Protein AF-A0A975EPD0-F1 (afdb_monomer_lite)

Structure (mmCIF, N/CA/C/O backbone):
data_AF-A0A975EPD0-F1
#
_entry.id   AF-A0A975EPD0-F1
#
loop_
_atom_site.group_PDB
_atom_site.id
_atom_site.type_symbol
_atom_site.label_atom_id
_atom_site.label_alt_id
_atom_site.label_comp_id
_atom_site.label_asym_id
_atom_site.label_entity_id
_atom_site.label_seq_id
_atom_site.pdbx_PDB_ins_code
_atom_site.Cartn_x
_atom_site.Cartn_y
_atom_site.Cartn_z
_atom_site.occupancy
_atom_site.B_iso_or_equiv
_atom_site.auth_seq_id
_atom_site.auth_comp_id
_atom_site.auth_asym_id
_atom_site.auth_atom_id
_atom_site.pdbx_PDB_model_num
ATOM 1 N N . MET A 1 1 ? -9.430 -1.100 1.178 1.00 82.62 1 MET A N 1
ATOM 2 C CA . MET A 1 1 ? -9.295 -0.917 -0.292 1.00 82.62 1 MET A CA 1
ATOM 3 C C . MET A 1 1 ? -9.165 -2.273 -0.989 1.00 82.62 1 MET A C 1
ATOM 5 O O . MET A 1 1 ? -8.948 -3.258 -0.301 1.00 82.62 1 MET A O 1
ATOM 9 N N . LYS A 1 2 ? -9.304 -2.358 -2.324 1.00 89.12 2 LYS A N 1
ATOM 10 C CA . LYS A 1 2 ? -9.143 -3.621 -3.078 1.00 89.12 2 LYS A CA 1
ATOM 11 C C . LYS A 1 2 ? -7.906 -3.564 -3.971 1.00 89.12 2 LYS A C 1
ATOM 13 O O . LYS A 1 2 ? -7.728 -2.594 -4.700 1.00 89.12 2 LYS A O 1
ATOM 18 N N . THR A 1 3 ? -7.077 -4.602 -3.942 1.00 94.25 3 THR A N 1
ATOM 19 C CA . THR A 1 3 ? -5.923 -4.725 -4.841 1.00 94.25 3 THR A CA 1
ATOM 20 C C . THR A 1 3 ? -6.360 -5.142 -6.244 1.00 94.25 3 THR A C 1
ATOM 22 O O . THR A 1 3 ? -7.118 -6.099 -6.406 1.00 94.25 3 THR A O 1
ATOM 25 N N . ASP A 1 4 ? -5.851 -4.433 -7.251 1.00 95.75 4 ASP A N 1
ATOM 26 C CA . ASP A 1 4 ? -5.941 -4.805 -8.662 1.00 95.75 4 ASP A CA 1
ATOM 27 C C . ASP A 1 4 ? -4.535 -4.803 -9.272 1.00 95.75 4 ASP A C 1
ATOM 29 O O . ASP A 1 4 ? -4.016 -3.777 -9.715 1.00 95.75 4 ASP A O 1
ATOM 33 N N . CYS A 1 5 ? -3.898 -5.974 -9.281 1.00 94.38 5 CYS A N 1
ATOM 34 C CA . CYS A 1 5 ? -2.557 -6.128 -9.837 1.00 94.38 5 CYS A CA 1
ATOM 35 C C . CYS A 1 5 ? -2.504 -5.852 -11.348 1.00 94.38 5 CYS A C 1
ATOM 37 O O . CYS A 1 5 ? -1.433 -5.511 -11.840 1.00 94.38 5 CYS A O 1
ATOM 39 N N . SER A 1 6 ? -3.622 -5.978 -12.078 1.00 94.25 6 SER A N 1
ATOM 40 C CA . SER A 1 6 ? -3.654 -5.760 -13.532 1.00 94.25 6 SER A CA 1
ATOM 41 C C . SER A 1 6 ? -3.557 -4.282 -13.917 1.00 94.25 6 SER A C 1
ATOM 43 O O . SER A 1 6 ? -3.068 -3.959 -14.996 1.00 94.25 6 SER A O 1
ATOM 45 N N . ALA A 1 7 ? -3.941 -3.389 -13.001 1.00 96.38 7 ALA A N 1
ATOM 46 C CA . ALA A 1 7 ? -3.794 -1.942 -13.128 1.00 96.38 7 ALA A CA 1
ATOM 47 C C . ALA A 1 7 ? -2.449 -1.419 -12.572 1.00 96.38 7 ALA A C 1
ATOM 49 O O . ALA A 1 7 ? -2.238 -0.209 -12.483 1.00 96.38 7 ALA A O 1
ATOM 50 N N . CYS A 1 8 ? -1.525 -2.305 -12.189 1.00 97.19 8 CYS A N 1
ATOM 51 C CA . CYS A 1 8 ? -0.223 -1.968 -11.613 1.00 97.19 8 CYS A CA 1
ATOM 52 C C . CYS A 1 8 ? 0.930 -2.433 -12.518 1.00 97.19 8 CYS A C 1
ATOM 54 O O . CYS A 1 8 ? 0.818 -3.400 -13.263 1.00 97.19 8 CYS A O 1
ATOM 56 N N . SER A 1 9 ? 2.094 -1.802 -12.371 1.00 97.00 9 SER A N 1
ATOM 57 C CA . SER A 1 9 ? 3.340 -2.155 -13.066 1.00 97.00 9 SER A CA 1
ATOM 58 C C . SER A 1 9 ? 4.225 -3.072 -12.207 1.00 97.00 9 SER A C 1
ATOM 60 O O . SER A 1 9 ? 5.435 -2.887 -12.109 1.00 97.00 9 SE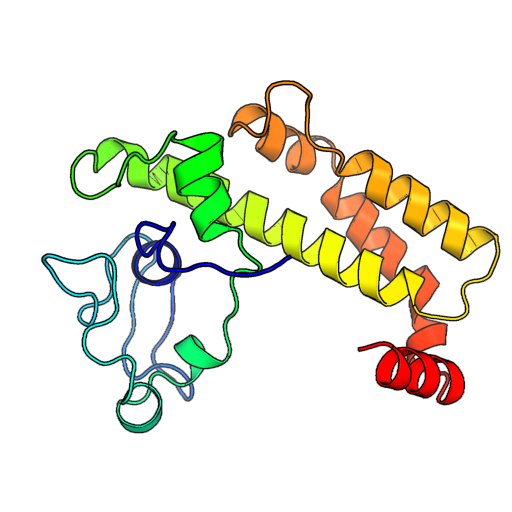R A O 1
ATOM 62 N N . SER A 1 10 ? 3.619 -4.045 -11.514 1.00 97.25 10 SER A N 1
ATOM 63 C CA . SER A 1 10 ? 4.291 -4.995 -10.601 1.00 97.25 10 SER A CA 1
ATOM 64 C C . SER A 1 10 ? 5.182 -4.362 -9.522 1.00 97.25 10 SER A C 1
ATOM 66 O O . SER A 1 10 ? 6.232 -4.915 -9.186 1.00 97.25 10 SER A O 1
ATOM 68 N N . LEU A 1 11 ? 4.773 -3.229 -8.941 1.00 98.12 11 LEU A N 1
ATOM 69 C CA . LEU A 1 11 ? 5.594 -2.499 -7.964 1.00 98.12 11 LEU A CA 1
ATOM 70 C C . LEU A 1 11 ? 6.020 -3.364 -6.770 1.00 98.12 11 LEU A C 1
ATOM 72 O O . LEU A 1 11 ? 7.170 -3.297 -6.355 1.00 98.1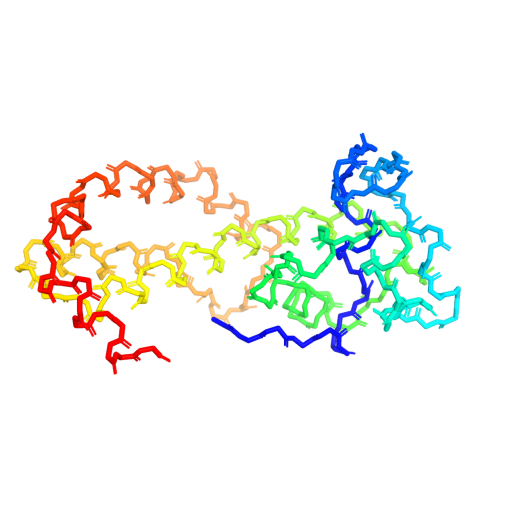2 11 LEU A O 1
ATOM 76 N N . CYS A 1 12 ? 5.173 -4.280 -6.294 1.00 97.06 12 CYS A N 1
ATOM 77 C CA . CYS A 1 12 ? 5.531 -5.209 -5.214 1.00 97.06 12 CYS A CA 1
ATOM 78 C C . CYS A 1 12 ? 6.723 -6.124 -5.568 1.00 97.06 12 CYS A C 1
ATOM 80 O O . CYS A 1 12 ? 7.492 -6.501 -4.689 1.00 97.06 12 CYS A O 1
ATOM 82 N N . CYS A 1 13 ? 6.899 -6.474 -6.849 1.00 97.38 13 CYS A N 1
ATOM 83 C CA . CYS A 1 13 ? 7.975 -7.352 -7.319 1.00 97.38 13 CYS A CA 1
ATOM 84 C C . CYS A 1 13 ? 9.314 -6.628 -7.520 1.00 97.38 13 CYS A C 1
ATOM 86 O O . CYS A 1 13 ? 10.349 -7.294 -7.560 1.00 97.38 13 CYS A O 1
ATOM 88 N N . VAL A 1 14 ? 9.309 -5.300 -7.677 1.00 97.69 14 VAL A N 1
ATOM 89 C CA . VAL A 1 14 ? 10.520 -4.491 -7.904 1.00 97.69 14 VAL A CA 1
ATOM 90 C C . VAL A 1 14 ? 10.878 -3.640 -6.685 1.00 97.69 14 VAL A C 1
ATOM 92 O O . VAL A 1 14 ? 12.028 -3.652 -6.260 1.00 97.69 14 VAL A O 1
ATOM 95 N N . ALA A 1 15 ? 9.904 -2.980 -6.060 1.00 98.00 15 ALA A N 1
ATOM 96 C CA . ALA A 1 15 ? 10.124 -2.004 -4.997 1.00 98.00 15 ALA A CA 1
ATOM 97 C C . ALA A 1 15 ? 10.577 -2.633 -3.674 1.00 98.00 15 ALA A C 1
ATOM 99 O O . ALA A 1 15 ? 11.401 -2.060 -2.972 1.00 98.00 15 ALA A O 1
ATOM 100 N N . LEU A 1 16 ? 10.043 -3.801 -3.316 1.00 97.31 16 LEU A N 1
ATOM 101 C CA . LEU A 1 16 ? 10.229 -4.367 -1.979 1.00 97.31 16 LEU A CA 1
ATOM 102 C C . LEU A 1 16 ? 11.517 -5.168 -1.869 1.00 97.31 16 LEU A C 1
ATOM 104 O O . LEU A 1 16 ? 11.836 -5.943 -2.762 1.00 97.31 16 LEU A O 1
ATOM 108 N N . HIS A 1 17 ? 12.215 -5.025 -0.752 1.00 96.69 17 HIS A N 1
ATOM 109 C CA . HIS A 1 17 ? 13.282 -5.934 -0.340 1.00 96.69 17 HIS A CA 1
ATOM 110 C C . HIS A 1 17 ? 12.694 -7.221 0.254 1.00 96.69 17 HIS A C 1
ATOM 112 O O . HIS A 1 17 ? 11.664 -7.165 0.928 1.00 96.69 17 HIS A O 1
ATOM 118 N N . PHE A 1 18 ? 13.359 -8.357 0.050 1.00 95.25 18 PHE A N 1
ATOM 119 C CA . PHE A 1 18 ? 13.147 -9.545 0.876 1.00 95.25 18 PHE A CA 1
ATOM 120 C C . PHE A 1 18 ? 14.423 -10.381 1.006 1.00 95.25 18 PHE A C 1
ATOM 122 O O . PHE A 1 18 ? 15.173 -10.529 0.043 1.00 95.25 18 PHE A O 1
ATOM 129 N N . ASP A 1 19 ? 14.642 -10.941 2.195 1.00 96.88 19 ASP A N 1
ATOM 13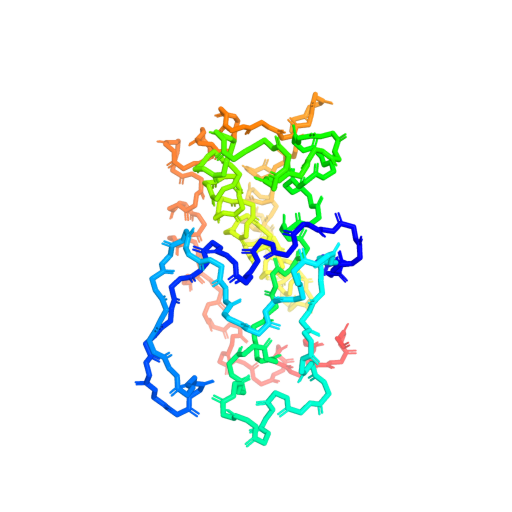0 C CA . ASP A 1 19 ? 15.755 -11.844 2.497 1.00 96.88 19 ASP A CA 1
ATOM 131 C C . ASP A 1 19 ? 15.333 -13.304 2.347 1.00 96.88 19 ASP A C 1
ATOM 133 O O . ASP A 1 19 ? 14.179 -13.674 2.602 1.00 96.88 19 ASP A O 1
ATOM 137 N N . ARG A 1 20 ? 16.292 -14.156 1.990 1.00 97.69 20 ARG A N 1
ATOM 138 C CA . ARG A 1 20 ? 16.089 -15.599 1.933 1.00 97.69 20 ARG A CA 1
ATOM 139 C C . ARG A 1 20 ? 15.739 -16.132 3.323 1.00 97.69 20 ARG A C 1
ATOM 141 O O . ARG A 1 20 ? 16.472 -15.936 4.289 1.00 97.69 20 ARG A O 1
ATOM 148 N N . GLY A 1 21 ? 14.656 -16.897 3.408 1.00 96.69 21 GLY A N 1
ATOM 149 C CA . GLY A 1 21 ? 14.159 -17.445 4.663 1.00 96.69 21 GLY A CA 1
ATOM 150 C C . GLY A 1 21 ? 12.976 -18.382 4.458 1.00 96.69 21 GLY A C 1
ATOM 151 O O . GLY A 1 21 ? 12.869 -19.063 3.442 1.00 96.69 21 GLY A O 1
ATOM 152 N N . THR A 1 22 ? 12.071 -18.421 5.436 1.00 96.50 22 THR A N 1
ATOM 153 C CA . THR A 1 22 ? 10.874 -19.281 5.381 1.00 96.50 22 THR A CA 1
ATOM 154 C C . THR A 1 22 ? 9.891 -18.861 4.291 1.00 96.50 22 THR A C 1
ATOM 156 O O . THR A 1 22 ? 9.159 -19.691 3.754 1.00 96.50 22 THR A O 1
ATOM 159 N N . ASP A 1 23 ? 9.868 -17.567 3.980 1.00 97.38 23 ASP A N 1
ATOM 160 C CA . ASP A 1 23 ? 8.842 -16.955 3.140 1.00 97.38 23 ASP A CA 1
ATOM 161 C C . ASP A 1 23 ? 9.334 -16.643 1.721 1.00 97.38 23 ASP A C 1
ATOM 163 O O . ASP A 1 23 ? 8.503 -16.482 0.823 1.00 97.38 23 ASP A O 1
ATOM 167 N N . PHE A 1 24 ? 10.657 -16.603 1.519 1.00 98.06 24 PHE A N 1
ATOM 168 C CA . PHE A 1 24 ? 11.309 -16.282 0.250 1.00 98.06 24 PHE A CA 1
ATOM 169 C C . PHE A 1 24 ? 12.536 -17.173 0.015 1.00 98.06 24 PHE A C 1
ATOM 171 O O . PHE A 1 24 ? 13.407 -17.294 0.874 1.00 98.06 24 PHE A O 1
ATOM 178 N N . ALA A 1 25 ? 12.634 -17.771 -1.172 1.00 97.19 25 ALA A N 1
ATOM 179 C CA . ALA A 1 25 ? 13.703 -18.707 -1.529 1.00 97.19 25 ALA A CA 1
ATOM 180 C C . ALA A 1 25 ? 15.044 -18.031 -1.870 1.00 97.19 25 ALA A C 1
ATOM 182 O O . ALA A 1 25 ? 16.065 -18.710 -1.997 1.00 97.19 25 ALA A O 1
ATOM 183 N N . LEU A 1 26 ? 15.052 -16.709 -2.039 1.00 97.38 26 LEU A N 1
ATOM 184 C CA . LEU A 1 26 ? 16.220 -15.932 -2.443 1.00 97.38 26 LEU A CA 1
ATOM 185 C C . LEU A 1 26 ? 16.231 -14.562 -1.771 1.00 97.38 26 LEU A C 1
ATOM 187 O O . LEU A 1 26 ? 15.180 -14.050 -1.392 1.00 97.38 26 LEU A O 1
ATOM 191 N N . ASP A 1 27 ? 17.421 -13.977 -1.694 1.00 98.06 27 ASP A N 1
ATOM 192 C CA . ASP A 1 27 ? 17.627 -12.581 -1.330 1.00 98.06 27 ASP A CA 1
ATOM 193 C C . ASP A 1 27 ? 17.359 -11.687 -2.549 1.00 98.06 27 ASP A C 1
ATOM 195 O O . ASP A 1 27 ? 17.853 -11.952 -3.650 1.00 98.06 27 ASP A O 1
ATOM 199 N N . LYS A 1 28 ? 16.582 -10.618 -2.367 1.00 97.44 28 LYS A N 1
ATOM 200 C CA . LYS A 1 28 ? 16.277 -9.640 -3.412 1.00 97.44 28 LYS A CA 1
ATOM 201 C C . LYS A 1 28 ? 16.309 -8.219 -2.846 1.00 97.44 28 LYS A C 1
ATOM 203 O O . LYS A 1 28 ? 15.385 -7.845 -2.122 1.00 97.44 28 LYS A O 1
ATOM 208 N N . PRO A 1 29 ? 17.278 -7.381 -3.254 1.00 97.81 29 PRO A N 1
ATOM 209 C CA . PRO A 1 29 ? 17.293 -5.973 -2.876 1.00 97.81 29 PRO A CA 1
ATOM 210 C C . PRO A 1 29 ? 16.047 -5.217 -3.365 1.00 97.81 29 PRO A C 1
ATOM 212 O O . PRO A 1 29 ? 15.435 -5.570 -4.383 1.00 97.81 29 PRO A O 1
ATOM 215 N N . ALA A 1 30 ? 15.690 -4.143 -2.662 1.00 97.75 30 ALA A N 1
ATOM 216 C CA . ALA A 1 30 ? 14.715 -3.162 -3.136 1.00 97.75 30 ALA A CA 1
ATOM 217 C C . ALA A 1 30 ? 15.195 -2.493 -4.439 1.00 97.75 30 ALA A C 1
ATOM 219 O O . ALA A 1 30 ? 16.391 -2.294 -4.644 1.00 97.75 30 ALA A O 1
ATOM 220 N N . GLY A 1 31 ? 14.265 -2.170 -5.337 1.00 97.56 31 GLY A N 1
ATOM 221 C CA . GLY A 1 31 ? 14.553 -1.564 -6.644 1.00 97.56 31 GLY A CA 1
ATOM 222 C C . GLY A 1 31 ? 15.062 -2.541 -7.709 1.00 97.56 31 GLY A C 1
ATOM 223 O O . GLY A 1 31 ? 15.124 -2.187 -8.882 1.00 97.56 31 GLY A O 1
ATOM 224 N N . ILE A 1 32 ? 15.371 -3.788 -7.339 1.00 97.31 32 ILE A N 1
ATOM 225 C CA . ILE A 1 32 ? 15.733 -4.846 -8.284 1.00 97.31 32 ILE A CA 1
ATOM 226 C C . ILE A 1 32 ? 14.504 -5.709 -8.565 1.00 97.31 32 ILE A C 1
ATOM 228 O O . ILE A 1 32 ? 13.860 -6.229 -7.646 1.00 97.31 32 ILE A O 1
ATOM 232 N N . ALA A 1 33 ? 14.167 -5.863 -9.847 1.00 97.19 33 ALA A N 1
ATOM 233 C CA 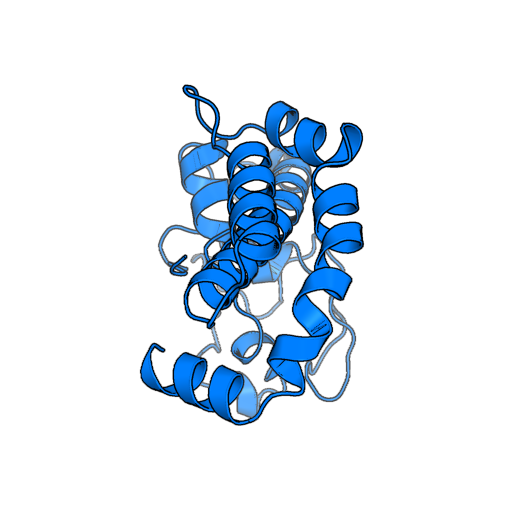. ALA A 1 33 ? 13.045 -6.688 -10.273 1.00 97.19 33 ALA A CA 1
ATOM 234 C C . ALA A 1 33 ? 13.256 -8.152 -9.863 1.00 97.19 33 ALA A C 1
ATOM 236 O O . ALA A 1 33 ? 14.330 -8.719 -10.063 1.00 97.19 33 ALA A O 1
ATOM 237 N N . CYS A 1 34 ? 12.216 -8.769 -9.297 1.00 97.88 34 CYS A N 1
ATOM 238 C CA . CYS A 1 34 ? 12.219 -10.196 -8.987 1.00 97.88 34 CYS A CA 1
ATOM 239 C C . CYS A 1 34 ? 12.557 -11.013 -10.247 1.00 97.88 34 CYS A C 1
ATOM 241 O O . CYS A 1 34 ? 11.952 -10.761 -11.290 1.00 97.88 34 CYS A O 1
ATOM 243 N N . PRO A 1 35 ? 13.454 -12.016 -10.175 1.00 96.75 35 PRO A N 1
ATOM 244 C CA . PRO A 1 35 ? 13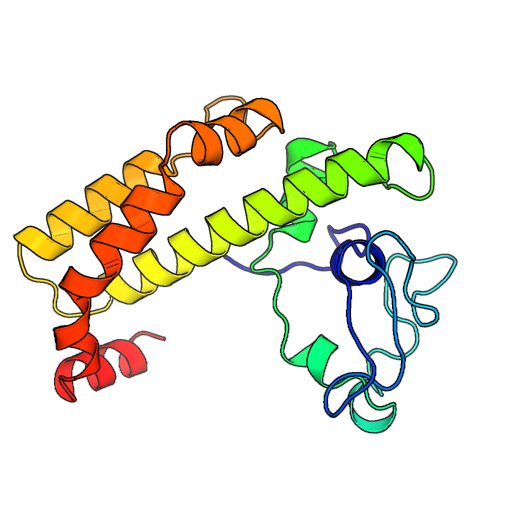.808 -12.838 -11.337 1.00 96.75 35 PRO A CA 1
ATOM 245 C C . PRO A 1 35 ? 12.617 -13.630 -11.900 1.00 96.75 35 PRO A C 1
ATOM 247 O O . PRO A 1 35 ? 12.642 -14.047 -13.051 1.00 96.75 35 PRO A O 1
ATOM 250 N N . ASN A 1 36 ? 11.556 -13.801 -11.106 1.00 97.19 36 ASN A N 1
ATOM 251 C CA . ASN A 1 36 ? 10.313 -14.454 -11.510 1.00 97.19 36 ASN A CA 1
ATOM 252 C C . ASN A 1 36 ? 9.282 -13.492 -12.130 1.00 97.19 36 ASN A C 1
ATOM 254 O O . ASN A 1 36 ? 8.151 -13.900 -12.405 1.00 97.19 36 ASN A O 1
ATOM 258 N N . LEU A 1 37 ? 9.609 -12.206 -12.277 1.00 97.25 37 LEU A N 1
ATOM 259 C CA . LEU A 1 37 ? 8.753 -11.246 -12.965 1.00 97.25 37 LEU A CA 1
ATOM 260 C C . LEU A 1 37 ? 8.858 -11.480 -14.476 1.00 97.25 37 LEU A C 1
ATOM 262 O O . LEU A 1 37 ? 9.958 -11.481 -15.023 1.00 97.25 37 LEU A O 1
ATOM 266 N N . ASP A 1 38 ? 7.721 -11.650 -15.152 1.00 95.44 38 ASP A N 1
ATOM 267 C CA . ASP A 1 38 ? 7.691 -11.846 -16.602 1.00 95.44 38 ASP A CA 1
ATOM 268 C C . ASP A 1 38 ? 8.393 -10.661 -17.306 1.00 95.44 38 ASP A C 1
ATOM 270 O O . ASP A 1 38 ? 8.086 -9.502 -17.021 1.00 95.44 38 ASP A O 1
ATOM 274 N N . PRO A 1 39 ? 9.362 -10.890 -18.207 1.00 88.38 39 PRO A N 1
ATOM 275 C CA . PRO A 1 39 ? 10.144 -9.811 -18.817 1.00 88.38 39 PRO A CA 1
ATOM 276 C C . PRO A 1 39 ? 9.334 -8.942 -19.791 1.00 88.38 39 PRO A C 1
ATOM 278 O O . PRO A 1 39 ? 9.744 -7.825 -20.097 1.00 88.38 39 PRO A O 1
ATOM 281 N N . GLN A 1 40 ? 8.186 -9.427 -20.267 1.00 89.06 40 GLN A N 1
ATOM 282 C CA . GLN A 1 40 ? 7.314 -8.738 -21.221 1.00 89.06 40 GLN A CA 1
ATOM 283 C C . GLN A 1 40 ? 6.025 -8.226 -20.572 1.00 89.06 40 GLN A C 1
ATOM 285 O O . GLN A 1 40 ? 5.434 -7.266 -21.060 1.00 89.06 40 GLN A O 1
ATOM 290 N N . LYS A 1 41 ? 5.596 -8.835 -19.463 1.00 92.06 41 LYS A N 1
ATOM 291 C CA . LYS A 1 41 ? 4.349 -8.506 -18.763 1.00 92.06 41 LYS A CA 1
ATOM 292 C C . LYS A 1 41 ? 4.610 -8.025 -17.341 1.00 92.06 41 LYS A C 1
ATOM 294 O O . LYS A 1 41 ? 5.590 -8.398 -16.709 1.00 92.06 41 LYS A O 1
ATOM 299 N N . PHE A 1 42 ? 3.684 -7.247 -16.794 1.00 95.25 42 PHE A N 1
ATOM 300 C CA . PHE A 1 42 ? 3.685 -6.875 -15.377 1.00 95.25 42 PHE A CA 1
ATOM 301 C C . PHE A 1 42 ? 2.983 -7.940 -14.517 1.00 95.25 42 PHE A C 1
ATOM 303 O O . PHE A 1 42 ? 2.094 -7.645 -13.719 1.00 95.25 42 PHE A O 1
ATOM 310 N N . SER A 1 43 ? 3.395 -9.200 -14.672 1.00 94.94 43 SER A N 1
ATOM 311 C CA . SER A 1 43 ? 2.850 -10.350 -13.944 1.00 94.94 43 SER A CA 1
ATOM 312 C C . SER A 1 43 ? 3.955 -11.313 -13.521 1.00 94.94 43 SER A C 1
ATOM 314 O O . SER A 1 43 ? 4.955 -11.470 -14.219 1.00 94.94 43 SER A O 1
ATOM 316 N N . CYS A 1 44 ? 3.781 -11.996 -12.391 1.00 96.00 44 CYS A N 1
ATOM 317 C CA . CYS A 1 44 ? 4.713 -13.043 -11.977 1.00 96.00 44 CYS A CA 1
ATOM 318 C C . CYS A 1 44 ? 4.556 -14.285 -12.870 1.00 96.00 44 CYS A C 1
ATOM 320 O O . CYS A 1 44 ? 3.450 -14.795 -13.027 1.00 96.00 44 CYS A O 1
ATOM 322 N N . ALA A 1 45 ? 5.663 -14.788 -13.420 1.00 96.81 45 ALA A N 1
ATOM 323 C CA . ALA A 1 45 ? 5.683 -15.941 -14.320 1.00 96.81 45 ALA A CA 1
ATOM 324 C C . ALA A 1 45 ? 5.419 -17.287 -13.615 1.00 96.81 45 ALA A C 1
ATOM 326 O O . ALA A 1 45 ? 5.121 -18.272 -14.280 1.00 96.81 45 ALA A O 1
ATOM 327 N N . ILE A 1 46 ? 5.520 -17.330 -12.281 1.00 96.69 46 ILE A N 1
ATOM 328 C CA . ILE A 1 46 ? 5.329 -18.542 -11.463 1.00 96.69 46 ILE A CA 1
ATOM 329 C C . ILE A 1 46 ? 4.211 -18.382 -10.426 1.00 96.69 46 ILE A C 1
ATOM 331 O O . ILE A 1 46 ? 4.229 -19.062 -9.403 1.00 96.69 46 ILE A O 1
ATOM 335 N N . HIS A 1 47 ? 3.276 -17.447 -10.634 1.00 94.50 47 HIS A N 1
ATOM 336 C CA . HIS A 1 47 ? 2.298 -17.054 -9.611 1.00 94.50 47 HIS A CA 1
ATOM 337 C C . HIS A 1 47 ? 1.561 -18.258 -8.988 1.00 94.50 47 HIS A C 1
ATOM 339 O O . HIS A 1 47 ? 1.442 -18.351 -7.767 1.00 94.50 47 HIS A O 1
ATOM 345 N N . ASP A 1 48 ? 1.151 -19.219 -9.817 1.00 96.12 48 ASP A N 1
ATOM 346 C CA . ASP A 1 48 ? 0.405 -20.411 -9.389 1.00 96.12 48 ASP A CA 1
ATOM 347 C C . ASP A 1 48 ? 1.253 -21.422 -8.594 1.00 96.12 48 ASP A C 1
ATOM 349 O O . ASP A 1 48 ? 0.716 -22.273 -7.884 1.00 96.12 48 ASP A O 1
ATOM 353 N N . ASP A 1 49 ? 2.581 -21.306 -8.654 1.00 97.44 49 ASP A N 1
ATOM 354 C CA . ASP A 1 49 ? 3.532 -22.189 -7.977 1.00 97.44 49 ASP A CA 1
ATOM 355 C C . ASP A 1 49 ? 4.349 -21.477 -6.885 1.00 97.44 49 ASP A C 1
ATOM 357 O O . ASP A 1 49 ? 5.250 -22.091 -6.309 1.00 97.44 49 ASP A O 1
ATOM 361 N N . LEU A 1 50 ? 4.025 -20.221 -6.533 1.00 97.44 50 LEU A N 1
ATOM 362 C CA . LEU A 1 50 ? 4.780 -19.410 -5.562 1.00 97.44 50 LEU A CA 1
ATOM 363 C C . LEU A 1 50 ? 5.071 -20.163 -4.260 1.00 97.44 50 LEU A C 1
ATOM 365 O O . LEU A 1 50 ? 6.209 -20.173 -3.802 1.00 97.44 50 LEU A O 1
ATOM 369 N N . VAL A 1 51 ? 4.077 -20.843 -3.680 1.00 96.94 51 VAL A N 1
ATOM 370 C CA . VAL A 1 51 ? 4.263 -21.593 -2.425 1.00 96.94 51 VAL A CA 1
ATOM 371 C C . VAL A 1 51 ? 5.266 -22.735 -2.599 1.00 96.94 51 VAL A C 1
ATOM 373 O O . VAL A 1 51 ? 6.184 -22.864 -1.791 1.00 96.94 51 VAL A O 1
ATOM 376 N N . LYS A 1 52 ? 5.137 -23.535 -3.665 1.00 97.44 52 LYS A N 1
ATOM 377 C CA . LYS A 1 52 ? 6.050 -24.658 -3.941 1.00 97.44 52 LYS A CA 1
ATOM 378 C C . LYS A 1 52 ? 7.464 -24.176 -4.260 1.00 97.44 52 LYS A C 1
ATOM 380 O O . LYS A 1 52 ? 8.429 -24.839 -3.899 1.00 97.44 52 LYS A O 1
ATOM 385 N N . ALA A 1 53 ? 7.578 -23.023 -4.913 1.00 97.50 53 ALA A N 1
ATOM 386 C CA . ALA A 1 53 ? 8.842 -22.393 -5.267 1.00 97.50 53 ALA A CA 1
ATOM 387 C C . ALA A 1 53 ? 9.494 -21.622 -4.099 1.00 97.50 53 ALA A C 1
ATOM 389 O O . ALA A 1 53 ? 10.558 -21.037 -4.284 1.00 97.50 53 ALA A O 1
ATOM 390 N N . GLY A 1 54 ? 8.882 -21.614 -2.906 1.00 98.00 54 GLY A N 1
ATOM 391 C CA . GLY A 1 54 ? 9.432 -20.973 -1.707 1.00 98.00 54 GLY A CA 1
ATOM 392 C C . GLY A 1 54 ? 9.187 -19.464 -1.616 1.00 98.00 54 GLY A C 1
ATOM 393 O O . GLY A 1 54 ? 9.972 -18.761 -0.998 1.00 98.00 54 GLY A O 1
ATOM 394 N N . PHE A 1 55 ? 8.111 -18.956 -2.217 1.00 98.19 55 PHE A N 1
ATOM 395 C CA . PHE A 1 55 ? 7.696 -17.546 -2.218 1.00 98.19 55 PHE A CA 1
ATOM 396 C C . PHE A 1 55 ? 6.338 -17.349 -1.523 1.00 98.19 55 PHE A C 1
ATOM 398 O O . PHE A 1 55 ? 5.483 -16.595 -1.992 1.00 98.19 55 PHE A O 1
ATOM 405 N N . SER A 1 56 ? 6.101 -18.038 -0.401 1.00 98.00 56 SER A N 1
ATOM 406 C CA . SER A 1 56 ? 4.839 -17.901 0.346 1.00 98.00 56 SER A CA 1
ATOM 407 C C . SER A 1 56 ? 4.600 -16.467 0.841 1.00 98.00 56 SER A C 1
ATOM 409 O O . SER A 1 56 ? 3.450 -16.038 0.939 1.00 98.00 56 SER A O 1
ATOM 411 N N . GLY A 1 57 ? 5.666 -15.689 1.063 1.00 97.25 57 GLY A N 1
ATOM 412 C CA . GLY A 1 57 ? 5.579 -14.272 1.410 1.00 97.25 57 GLY A CA 1
ATOM 413 C C . GLY A 1 57 ? 4.879 -13.425 0.343 1.00 97.25 57 GLY A C 1
ATOM 414 O O . GLY A 1 57 ? 4.141 -12.509 0.695 1.00 97.25 57 GLY A O 1
ATOM 415 N N . CYS A 1 58 ? 5.011 -13.768 -0.946 1.00 96.88 58 CYS A N 1
ATOM 416 C CA . CYS A 1 58 ? 4.298 -13.077 -2.027 1.00 96.88 58 CYS A CA 1
ATOM 417 C C . CYS A 1 58 ? 2.773 -13.242 -1.939 1.00 96.88 58 CYS A C 1
ATOM 419 O O . CYS A 1 58 ? 2.055 -12.355 -2.379 1.00 96.88 58 CYS A O 1
ATOM 421 N N . ILE A 1 59 ? 2.287 -14.352 -1.372 1.00 94.94 59 ILE A N 1
ATOM 422 C CA . ILE A 1 59 ? 0.851 -14.612 -1.185 1.00 94.94 59 ILE A CA 1
ATOM 423 C C . ILE A 1 59 ? 0.329 -13.951 0.096 1.00 94.94 59 ILE A C 1
ATOM 425 O O . ILE A 1 59 ? -0.793 -13.457 0.125 1.00 94.94 59 ILE A O 1
ATOM 429 N N . LYS A 1 60 ? 1.136 -13.935 1.165 1.00 95.25 60 LYS A N 1
ATOM 430 C CA . LYS A 1 60 ? 0.769 -13.294 2.442 1.00 95.25 60 LYS A CA 1
ATOM 431 C C . LYS A 1 60 ? 0.717 -11.768 2.336 1.00 95.25 60 LYS A C 1
ATOM 433 O O . LYS A 1 60 ? 0.041 -11.114 3.125 1.00 95.25 60 LYS A O 1
ATOM 438 N N . PHE A 1 61 ? 1.483 -11.201 1.411 1.00 95.19 61 PHE A N 1
ATOM 439 C CA . PHE A 1 61 ? 1.571 -9.766 1.218 1.00 95.19 61 PHE A CA 1
ATOM 440 C C . PHE A 1 61 ? 0.417 -9.248 0.354 1.00 95.19 61 PHE A C 1
ATOM 442 O O . PHE A 1 61 ? 0.284 -9.623 -0.805 1.00 95.19 61 PHE A O 1
ATOM 449 N N . ASP A 1 62 ? -0.350 -8.296 0.879 1.00 95.81 62 ASP A N 1
ATOM 450 C CA . ASP A 1 62 ? -1.333 -7.533 0.105 1.00 95.81 62 ASP A CA 1
ATOM 451 C C . ASP A 1 62 ? -0.969 -6.050 0.119 1.00 95.81 62 ASP A C 1
ATOM 453 O O . ASP A 1 62 ? -0.850 -5.487 1.197 1.00 95.81 62 ASP A O 1
ATOM 457 N N . CYS A 1 63 ? -0.820 -5.400 -1.041 1.00 97.19 63 CYS A N 1
ATOM 458 C CA . CYS A 1 63 ? -0.532 -3.964 -1.126 1.00 97.19 63 CYS A CA 1
ATOM 459 C C . CYS A 1 63 ? -1.702 -3.039 -0.765 1.00 97.19 63 CYS A C 1
ATOM 461 O O . CYS A 1 63 ? -1.514 -1.822 -0.767 1.00 97.19 63 CYS A O 1
ATOM 463 N N . LEU A 1 64 ? -2.885 -3.589 -0.467 1.00 97.50 64 LEU A N 1
ATOM 464 C CA . LEU A 1 64 ? -4.106 -2.832 -0.174 1.00 97.50 64 LEU A CA 1
ATOM 465 C C . LEU A 1 64 ? -4.437 -1.825 -1.281 1.00 97.50 64 LEU A C 1
ATOM 467 O O . LEU A 1 64 ? -4.920 -0.725 -1.038 1.00 97.50 64 LEU A O 1
ATOM 471 N N . GLY A 1 65 ? -4.121 -2.172 -2.520 1.00 97.62 65 GLY A N 1
ATOM 472 C CA . GLY A 1 65 ? -4.310 -1.320 -3.678 1.00 97.62 65 GLY A CA 1
ATOM 473 C C . GLY A 1 65 ? -3.279 -0.202 -3.887 1.00 97.62 65 GLY A C 1
ATOM 474 O O . GLY A 1 65 ? -3.393 0.563 -4.839 1.00 97.62 65 GLY A O 1
ATOM 475 N N . ALA A 1 66 ? -2.248 -0.076 -3.048 1.00 98.44 66 ALA A N 1
ATOM 476 C CA . ALA A 1 66 ? -1.264 0.999 -3.206 1.00 98.44 66 ALA A CA 1
ATOM 477 C C . ALA A 1 66 ? -0.604 0.989 -4.595 1.00 98.44 66 ALA A C 1
ATOM 479 O O . ALA A 1 66 ? -0.385 2.040 -5.185 1.00 98.44 66 ALA A O 1
ATOM 480 N N . GLY A 1 67 ? -0.357 -0.199 -5.157 1.00 98.19 67 GLY A N 1
ATOM 481 C CA . GLY A 1 67 ? 0.318 -0.345 -6.445 1.00 98.19 67 GLY A CA 1
ATOM 482 C C . GLY A 1 67 ? -0.440 0.285 -7.617 1.00 98.19 67 GLY A C 1
ATOM 483 O O . GLY A 1 67 ? 0.149 1.063 -8.368 1.00 98.19 67 GLY A O 1
ATOM 484 N N . GLN A 1 68 ? -1.734 -0.017 -7.784 1.00 97.75 68 GLN A N 1
ATOM 485 C CA . GLN A 1 68 ? -2.496 0.585 -8.881 1.00 97.75 68 GLN A CA 1
ATOM 486 C C . GLN A 1 68 ? -2.728 2.080 -8.671 1.00 97.75 68 GLN A C 1
ATOM 488 O O . GLN A 1 68 ? -2.751 2.821 -9.646 1.00 97.75 68 GLN A O 1
ATOM 493 N N . HIS A 1 69 ? -2.851 2.542 -7.423 1.00 98.00 69 HIS A N 1
ATOM 494 C CA . HIS A 1 69 ? -3.010 3.968 -7.143 1.00 98.00 69 HIS A CA 1
ATOM 495 C C . HIS A 1 69 ? -1.718 4.747 -7.422 1.00 98.00 69 HIS A C 1
ATOM 497 O O . HIS A 1 69 ? -1.790 5.837 -7.981 1.00 98.00 69 HIS A O 1
ATOM 503 N N . THR A 1 70 ? -0.538 4.167 -7.161 1.00 98.56 70 THR A N 1
ATOM 504 C CA . THR A 1 70 ? 0.733 4.737 -7.629 1.00 98.56 70 THR A CA 1
ATOM 505 C C . THR A 1 70 ? 0.726 4.875 -9.149 1.00 98.56 70 THR A C 1
ATOM 507 O O . THR A 1 70 ? 0.882 5.974 -9.667 1.00 98.56 70 THR A O 1
ATOM 510 N N . VAL A 1 71 ? 0.518 3.777 -9.879 1.00 98.12 71 VAL A N 1
ATOM 511 C CA . VAL A 1 71 ? 0.689 3.780 -11.339 1.00 98.12 71 VAL A CA 1
ATOM 512 C C . VAL A 1 71 ? -0.389 4.597 -12.043 1.00 98.12 71 VAL A C 1
ATOM 514 O O . VAL A 1 71 ? -0.059 5.449 -12.859 1.00 98.12 71 VAL A O 1
ATOM 517 N N . GLN A 1 72 ? -1.664 4.355 -11.743 1.00 97.62 72 GLN A N 1
ATOM 518 C CA . GLN A 1 72 ? -2.780 4.997 -12.442 1.00 97.62 72 GLN A CA 1
ATOM 519 C C . GLN A 1 72 ? -3.081 6.391 -11.896 1.00 97.62 72 GLN A C 1
ATOM 521 O O . GLN A 1 72 ? -3.312 7.304 -12.680 1.00 97.62 72 GLN A O 1
ATOM 526 N N . GLY A 1 73 ? -3.077 6.551 -10.569 1.00 96.25 73 GLY A N 1
ATOM 527 C CA . GLY A 1 73 ? -3.451 7.806 -9.916 1.00 96.25 73 GLY A CA 1
ATOM 528 C C . GLY A 1 73 ? -2.356 8.862 -10.006 1.00 96.25 73 GLY A C 1
ATOM 529 O O . GLY A 1 73 ? -2.610 9.962 -10.477 1.00 96.25 73 GLY A O 1
ATOM 530 N N . VAL A 1 74 ? -1.129 8.513 -9.607 1.00 98.12 74 VAL A N 1
ATOM 531 C CA . VAL A 1 74 ? -0.026 9.489 -9.517 1.00 98.12 74 VAL A CA 1
ATOM 532 C C . VAL A 1 74 ? 0.739 9.620 -10.834 1.00 98.12 74 VAL A C 1
ATOM 534 O O . VAL A 1 74 ? 1.091 10.721 -11.244 1.00 98.12 74 VAL A O 1
ATOM 537 N N . PHE A 1 75 ? 0.980 8.503 -11.527 1.00 98.06 75 PHE A N 1
ATOM 538 C CA . PHE A 1 75 ? 1.805 8.473 -12.744 1.00 98.06 75 PHE A CA 1
ATOM 539 C C . PHE A 1 75 ? 1.004 8.306 -14.047 1.00 98.06 75 PHE A C 1
ATOM 541 O O . PHE A 1 75 ? 1.596 8.088 -15.109 1.00 98.06 75 PHE A O 1
ATOM 548 N N . GLY A 1 76 ? -0.330 8.394 -13.998 1.00 96.94 76 GLY A N 1
ATOM 549 C CA . GLY A 1 76 ? -1.188 8.405 -15.191 1.00 96.94 76 GLY A CA 1
ATOM 550 C C . GLY A 1 76 ? -1.062 7.167 -16.090 1.00 96.94 76 GLY A C 1
ATOM 551 O O . GLY A 1 76 ? -1.187 7.271 -17.308 1.00 96.94 76 GLY A O 1
ATOM 552 N N . GLY A 1 77 ? -0.755 6.003 -15.515 1.00 97.19 77 GLY A N 1
ATOM 553 C CA . GLY A 1 77 ? -0.566 4.742 -16.238 1.00 97.19 77 GLY A CA 1
ATOM 554 C C . GLY A 1 77 ? 0.859 4.501 -16.751 1.00 97.19 77 GLY A C 1
ATOM 555 O O . GLY A 1 77 ? 1.102 3.490 -17.412 1.00 97.19 77 GLY A O 1
ATOM 556 N N . THR A 1 78 ? 1.808 5.394 -16.455 1.00 96.56 78 THR A N 1
ATOM 557 C CA . THR A 1 78 ? 3.209 5.258 -16.884 1.00 96.56 78 THR A CA 1
ATOM 558 C C . THR A 1 78 ? 3.889 4.080 -16.183 1.00 96.56 78 THR A C 1
ATOM 560 O O . THR A 1 78 ? 3.764 3.908 -14.970 1.00 96.56 78 THR A O 1
ATOM 563 N N . ASP A 1 79 ? 4.638 3.261 -16.932 1.00 93.88 79 ASP A N 1
ATOM 564 C CA . ASP A 1 79 ? 5.375 2.120 -16.385 1.00 93.88 79 ASP A CA 1
ATOM 565 C C . ASP A 1 79 ? 6.888 2.363 -16.285 1.00 93.88 79 ASP A C 1
ATOM 567 O O . ASP A 1 79 ? 7.511 2.980 -17.151 1.00 93.88 79 ASP A O 1
ATOM 571 N N . TRP A 1 80 ? 7.488 1.834 -15.216 1.00 96.50 80 TRP A N 1
ATOM 572 C CA . TRP A 1 80 ? 8.906 2.019 -14.899 1.00 96.50 80 TRP A CA 1
ATOM 573 C C . TRP A 1 80 ? 9.856 1.300 -15.864 1.00 96.50 80 TRP A C 1
ATOM 575 O O . TRP A 1 80 ? 11.053 1.554 -15.829 1.00 96.50 80 TRP A O 1
ATOM 585 N N . ARG A 1 81 ? 9.384 0.382 -16.721 1.00 95.31 81 ARG A N 1
ATOM 586 C CA . ARG A 1 81 ? 10.272 -0.277 -17.698 1.00 95.31 81 ARG A CA 1
ATOM 587 C C . ARG A 1 81 ? 10.577 0.644 -18.866 1.00 95.31 81 ARG A C 1
ATOM 589 O O . ARG A 1 81 ? 11.708 0.656 -19.343 1.00 95.31 81 ARG A O 1
ATOM 596 N N . ARG A 1 82 ? 9.574 1.394 -19.329 1.00 95.31 82 ARG A N 1
ATOM 597 C CA . ARG A 1 82 ? 9.750 2.425 -20.361 1.00 95.31 82 ARG A CA 1
ATOM 598 C C . ARG A 1 82 ? 10.389 3.696 -19.809 1.00 95.31 82 ARG A C 1
ATOM 600 O O . ARG A 1 82 ? 11.099 4.364 -20.551 1.00 95.31 82 ARG A O 1
ATOM 607 N N . HIS A 1 83 ? 10.161 3.972 -18.527 1.00 97.31 83 HIS A N 1
ATOM 608 C CA . HIS A 1 83 ? 10.646 5.156 -17.821 1.00 97.31 83 HIS A CA 1
ATOM 609 C C . HIS A 1 83 ? 11.392 4.769 -16.531 1.00 97.31 83 HIS A C 1
ATOM 611 O O . HIS A 1 83 ? 10.888 5.000 -15.427 1.00 97.31 83 HIS A O 1
ATOM 617 N N . PRO A 1 84 ? 12.566 4.114 -16.634 1.00 96.81 84 PRO A N 1
ATOM 618 C CA . PRO A 1 84 ? 13.316 3.628 -15.471 1.00 96.81 84 PRO A CA 1
ATOM 619 C C . PRO A 1 84 ? 13.762 4.740 -14.517 1.00 96.81 84 PRO A C 1
ATOM 621 O O . PRO A 1 84 ? 13.928 4.488 -13.325 1.00 96.81 84 PRO A O 1
ATOM 624 N N . GLU A 1 85 ? 13.904 5.969 -15.008 1.00 97.88 85 GLU A N 1
ATOM 625 C CA . GLU A 1 85 ? 14.181 7.161 -14.210 1.00 97.88 85 GLU A CA 1
ATOM 626 C C . GLU A 1 85 ? 13.099 7.460 -13.162 1.00 97.88 85 GLU A C 1
ATOM 628 O O . GLU A 1 85 ? 13.408 8.056 -12.133 1.00 97.88 85 GLU A O 1
ATOM 633 N N . LEU A 1 86 ? 11.858 7.006 -13.382 1.00 97.81 86 LEU A N 1
ATOM 634 C CA . LEU A 1 86 ? 10.735 7.223 -12.465 1.00 97.81 86 LEU A CA 1
ATOM 635 C C . LEU A 1 86 ? 10.669 6.187 -11.339 1.00 97.81 86 LEU A C 1
ATOM 637 O O . LEU A 1 86 ? 9.930 6.383 -10.375 1.00 97.81 86 LEU A O 1
ATOM 641 N N . LEU A 1 87 ? 11.410 5.076 -11.435 1.00 98.19 87 LEU A N 1
ATOM 642 C CA . LEU A 1 87 ? 11.295 3.975 -10.477 1.00 98.19 87 LEU A CA 1
ATOM 643 C C . LEU A 1 87 ? 11.534 4.415 -9.018 1.00 98.19 87 LEU A C 1
ATOM 645 O O . LEU A 1 87 ? 10.719 4.034 -8.178 1.00 98.19 87 LEU A O 1
ATOM 649 N N . PRO A 1 88 ? 12.564 5.221 -8.679 1.00 98.44 88 PRO A N 1
ATOM 650 C CA . PRO A 1 88 ? 12.758 5.677 -7.301 1.00 98.44 88 PRO A CA 1
ATOM 651 C C . PRO A 1 88 ? 11.562 6.467 -6.759 1.00 98.44 88 PRO A C 1
ATOM 653 O O . PRO A 1 88 ? 11.136 6.243 -5.628 1.00 98.44 88 PRO A O 1
ATOM 656 N N . GLU A 1 89 ? 10.980 7.343 -7.579 1.00 98.56 89 GLU A N 1
ATOM 657 C CA . GLU A 1 89 ? 9.816 8.144 -7.197 1.00 98.56 89 GLU A CA 1
ATOM 658 C C . GLU A 1 89 ? 8.565 7.271 -7.029 1.00 98.56 89 GLU A C 1
ATOM 660 O O . GLU A 1 89 ? 7.870 7.353 -6.017 1.00 98.56 89 GLU A O 1
ATOM 665 N N . MET A 1 90 ? 8.320 6.354 -7.973 1.00 98.69 90 MET A N 1
ATOM 666 C CA . MET A 1 90 ? 7.232 5.374 -7.885 1.00 98.69 90 MET A CA 1
ATOM 667 C C . MET A 1 90 ? 7.345 4.503 -6.633 1.00 98.69 90 MET A C 1
ATOM 669 O O . MET A 1 90 ? 6.334 4.207 -6.001 1.00 98.69 90 MET A O 1
ATOM 673 N N . MET A 1 91 ? 8.558 4.082 -6.265 1.00 98.69 91 MET A N 1
ATOM 674 C CA . MET A 1 91 ? 8.796 3.297 -5.053 1.00 98.69 91 MET A CA 1
ATOM 675 C C . MET A 1 91 ? 8.419 4.073 -3.792 1.00 98.69 91 MET A C 1
ATOM 677 O O . MET A 1 91 ? 7.810 3.499 -2.888 1.00 98.69 91 MET A O 1
ATOM 681 N N . GLU A 1 92 ? 8.736 5.364 -3.743 1.00 98.62 92 GLU A N 1
ATOM 682 C CA . GLU A 1 92 ? 8.429 6.204 -2.590 1.00 98.62 92 GLU A CA 1
ATOM 683 C C . GLU A 1 92 ? 6.930 6.499 -2.471 1.00 98.62 92 GLU A C 1
ATOM 685 O O . GLU A 1 92 ? 6.332 6.305 -1.410 1.00 98.62 92 GLU A O 1
ATOM 690 N N . VAL A 1 93 ? 6.283 6.845 -3.586 1.00 98.75 93 VAL A N 1
ATOM 691 C CA . VAL A 1 93 ? 4.821 6.984 -3.652 1.00 98.75 93 VAL A CA 1
ATOM 692 C C . VAL A 1 93 ? 4.134 5.680 -3.238 1.00 98.75 93 VAL A C 1
ATOM 694 O O . VAL A 1 93 ? 3.181 5.700 -2.461 1.00 98.75 93 VAL A O 1
ATOM 697 N N . PHE A 1 94 ? 4.624 4.531 -3.709 1.00 98.75 94 PHE A N 1
ATOM 698 C CA . PHE A 1 94 ? 4.095 3.219 -3.341 1.00 98.75 94 PHE A CA 1
ATOM 699 C C . PHE A 1 94 ? 4.229 2.926 -1.843 1.00 98.75 94 PHE A C 1
ATOM 701 O O . PHE A 1 94 ? 3.278 2.432 -1.233 1.00 98.75 94 PHE A O 1
ATOM 708 N N . ARG A 1 95 ? 5.374 3.255 -1.229 1.00 98.38 95 ARG A N 1
ATOM 709 C CA . ARG A 1 95 ? 5.596 3.113 0.219 1.00 98.38 95 ARG A CA 1
ATOM 710 C C . ARG A 1 95 ? 4.594 3.952 1.016 1.00 98.38 95 ARG A C 1
ATOM 712 O O . ARG A 1 95 ? 3.961 3.431 1.937 1.00 98.38 95 ARG A O 1
ATOM 719 N N . LEU A 1 96 ? 4.434 5.223 0.648 1.00 98.69 96 LEU A N 1
ATOM 720 C CA . LEU A 1 96 ? 3.550 6.165 1.336 1.00 98.69 96 LEU A CA 1
ATOM 721 C C . LEU A 1 96 ? 2.073 5.795 1.164 1.00 98.69 96 LEU A C 1
ATOM 723 O O . LEU A 1 96 ? 1.351 5.705 2.156 1.00 98.69 96 LEU A O 1
ATOM 727 N N . LEU A 1 97 ? 1.635 5.477 -0.061 1.00 98.44 97 LEU A N 1
ATOM 728 C CA . LEU A 1 97 ? 0.270 5.004 -0.314 1.00 98.44 97 LEU A CA 1
ATOM 729 C C . LEU A 1 97 ? -0.021 3.699 0.417 1.00 98.44 97 LEU A C 1
ATOM 731 O O . LEU A 1 97 ? -1.112 3.526 0.950 1.00 98.44 97 LEU A O 1
ATOM 735 N N . ARG A 1 98 ? 0.947 2.780 0.509 1.00 98.12 98 ARG A N 1
ATOM 736 C CA . ARG A 1 98 ? 0.752 1.554 1.284 1.00 98.12 98 ARG A CA 1
ATOM 737 C C . ARG A 1 98 ? 0.537 1.850 2.765 1.00 98.12 98 ARG A C 1
ATOM 739 O O . ARG A 1 98 ? -0.357 1.253 3.365 1.00 98.12 98 ARG A O 1
ATOM 746 N N . ARG A 1 99 ? 1.330 2.756 3.343 1.00 97.81 99 ARG A N 1
ATOM 747 C CA . ARG A 1 99 ? 1.178 3.187 4.740 1.00 97.81 99 ARG A CA 1
ATOM 748 C C . ARG A 1 99 ? -0.194 3.833 4.959 1.00 97.81 99 ARG A C 1
ATOM 750 O O . ARG A 1 99 ? -0.916 3.416 5.858 1.00 97.81 99 ARG A O 1
ATOM 757 N N . LEU A 1 100 ? -0.589 4.752 4.078 1.00 98.12 100 LEU A N 1
ATOM 758 C CA . LEU A 1 100 ? -1.903 5.400 4.072 1.00 98.12 100 LEU A CA 1
ATOM 759 C C . LEU A 1 100 ? -3.053 4.389 3.999 1.00 98.12 100 LEU A C 1
ATOM 761 O O . LEU A 1 100 ? -3.949 4.400 4.840 1.00 98.12 100 LEU A O 1
ATOM 765 N N . HIS A 1 101 ? -3.018 3.482 3.023 1.00 97.88 101 HIS A N 1
ATOM 766 C CA . HIS A 1 101 ? -4.069 2.486 2.828 1.00 97.88 101 HIS A CA 1
ATOM 767 C C . HIS A 1 101 ? -4.156 1.518 4.009 1.00 97.88 101 HIS A C 1
ATOM 769 O O . HIS A 1 101 ? -5.253 1.138 4.406 1.00 97.88 101 HIS A O 1
ATOM 775 N N . GLN A 1 102 ? -3.021 1.145 4.605 1.00 96.75 102 GLN A N 1
ATOM 776 C CA . GLN A 1 102 ? -3.000 0.325 5.813 1.00 96.75 102 GLN A CA 1
ATOM 777 C C . GLN A 1 102 ? -3.648 1.043 7.000 1.00 96.75 102 GLN A C 1
ATOM 779 O O . GLN A 1 102 ? -4.459 0.434 7.697 1.00 96.75 102 GLN A O 1
ATOM 784 N N . SER A 1 103 ? -3.330 2.321 7.213 1.00 97.12 103 SER A N 1
ATOM 785 C CA . SER A 1 103 ? -3.960 3.126 8.260 1.00 97.12 103 SER A CA 1
ATOM 786 C C . SER A 1 103 ? -5.469 3.245 8.046 1.00 97.12 103 SER A C 1
ATOM 788 O O . SER A 1 103 ? -6.236 2.974 8.965 1.00 97.12 103 SER A O 1
ATOM 790 N N . LEU A 1 104 ? -5.913 3.567 6.828 1.00 97.00 104 LEU A N 1
ATOM 791 C CA . LEU A 1 104 ? -7.337 3.672 6.496 1.00 97.00 104 LEU A CA 1
ATOM 792 C C . LEU A 1 104 ? -8.083 2.338 6.642 1.00 97.00 104 LEU A C 1
ATOM 794 O O . LEU A 1 104 ? -9.217 2.322 7.116 1.00 97.00 104 LEU A O 1
ATOM 798 N N . GLU A 1 105 ? -7.453 1.218 6.285 1.00 95.12 105 GLU A N 1
ATOM 799 C CA . GLU A 1 105 ? -8.045 -0.111 6.449 1.00 95.12 105 GLU A CA 1
ATOM 800 C C . GLU A 1 105 ? -8.233 -0.463 7.932 1.00 95.12 105 GLU A C 1
ATOM 802 O O . GLU A 1 105 ? -9.298 -0.938 8.324 1.00 95.12 105 GLU A O 1
ATOM 807 N N . ILE A 1 106 ? -7.244 -0.169 8.783 1.00 94.25 106 ILE A N 1
ATOM 808 C CA . ILE A 1 106 ? -7.370 -0.369 10.233 1.00 94.25 106 ILE A CA 1
ATOM 809 C C . ILE A 1 106 ? -8.467 0.530 10.805 1.00 94.25 106 ILE A C 1
ATOM 811 O O . ILE A 1 106 ? -9.321 0.034 11.535 1.00 94.25 106 ILE A O 1
ATOM 815 N N . LEU A 1 107 ? -8.500 1.818 10.443 1.00 95.75 107 LEU A N 1
ATOM 816 C CA . LEU A 1 107 ? -9.553 2.742 10.883 1.00 95.75 107 LEU A CA 1
ATOM 817 C C . LEU A 1 107 ? -10.945 2.234 10.485 1.00 95.75 107 LEU A C 1
ATOM 819 O O . LEU A 1 107 ? -11.854 2.249 11.309 1.00 95.75 107 LEU A O 1
ATOM 823 N N . LYS A 1 108 ? -11.098 1.694 9.271 1.00 93.94 108 LYS A N 1
ATOM 824 C CA . LYS A 1 108 ? -12.347 1.067 8.825 1.00 93.94 108 LYS A CA 1
ATOM 825 C C . LYS A 1 108 ? -12.730 -0.140 9.686 1.00 93.94 108 LYS A C 1
ATOM 827 O O . LYS A 1 108 ? -13.901 -0.289 10.017 1.00 93.94 108 LYS A O 1
ATOM 832 N N . TYR A 1 109 ? -11.780 -0.998 10.064 1.00 92.62 109 TYR A N 1
ATOM 833 C CA . TYR A 1 109 ? -12.068 -2.106 10.984 1.00 92.62 109 TYR A CA 1
ATOM 834 C C . TYR A 1 109 ? -12.457 -1.617 12.384 1.00 92.62 109 TYR A C 1
ATOM 836 O O . TYR A 1 109 ? -13.336 -2.214 13.003 1.00 92.62 109 TYR A O 1
ATOM 844 N N . LEU A 1 110 ? -11.858 -0.525 12.875 1.00 93.69 110 LEU A N 1
ATOM 845 C CA . LEU A 1 110 ? -12.257 0.089 14.145 1.00 93.69 110 LEU A CA 1
ATOM 846 C C . LEU A 1 110 ? -13.712 0.581 14.101 1.00 93.69 110 LEU A C 1
ATOM 848 O O . LEU A 1 110 ? -14.439 0.381 15.066 1.00 93.69 110 LEU A O 1
ATOM 852 N N . GLU A 1 111 ? -14.174 1.148 12.982 1.00 93.38 111 GLU A N 1
ATOM 853 C CA . GLU A 1 111 ? -15.573 1.592 12.817 1.00 93.38 111 GLU A CA 1
ATOM 854 C C . GLU A 1 111 ? -16.600 0.448 12.888 1.00 93.38 111 GLU A C 1
ATOM 856 O O . GLU A 1 111 ? -17.778 0.700 13.132 1.00 93.38 111 GLU A O 1
ATOM 861 N N . LEU A 1 112 ? -16.174 -0.805 12.694 1.00 92.19 112 LEU A N 1
ATOM 862 C CA . LEU A 1 112 ? -17.032 -1.989 12.835 1.00 92.19 112 LEU A CA 1
ATOM 863 C C . LEU A 1 112 ? -17.113 -2.499 14.283 1.00 92.19 112 LEU A C 1
ATOM 865 O O . LEU A 1 112 ? -17.881 -3.418 14.573 1.00 92.19 112 LEU A O 1
ATOM 869 N N . MET A 1 113 ? -16.317 -1.934 15.192 1.00 92.06 113 MET A N 1
ATOM 870 C CA . MET A 1 113 ? -16.291 -2.295 16.608 1.00 92.06 113 MET A CA 1
ATOM 871 C C . MET A 1 113 ? -17.207 -1.384 17.442 1.00 92.06 113 MET A C 1
ATOM 873 O O . MET A 1 113 ? -17.582 -0.299 16.996 1.00 92.06 113 MET A O 1
ATOM 877 N N . PRO A 1 114 ? -17.610 -1.804 18.659 1.00 92.25 114 PRO A N 1
ATOM 878 C CA . PRO A 1 114 ? -18.470 -1.004 19.532 1.00 92.25 114 PRO A CA 1
ATOM 879 C C . PRO A 1 114 ? -17.699 0.171 20.160 1.00 92.25 114 PRO A C 1
ATOM 881 O O . PRO A 1 114 ? -17.325 0.129 21.331 1.00 92.25 114 PRO A O 1
ATOM 884 N N . LEU A 1 115 ? -17.442 1.213 19.367 1.00 93.31 115 LEU A N 1
ATOM 885 C CA . LEU A 1 115 ? -16.702 2.402 19.791 1.00 93.31 115 LEU A CA 1
ATOM 886 C C . LEU A 1 115 ? -17.517 3.266 20.767 1.00 93.31 115 LEU A C 1
ATOM 888 O O . LEU A 1 115 ? -18.699 3.533 20.541 1.00 93.31 115 LEU A O 1
ATOM 892 N N . GLY A 1 116 ? -16.863 3.763 21.820 1.00 94.25 116 GLY A N 1
ATOM 893 C CA . GLY A 1 116 ? -17.382 4.874 22.627 1.00 94.25 116 GLY A CA 1
ATOM 894 C C . GLY A 1 116 ? -17.293 6.219 21.891 1.00 94.25 116 GLY A C 1
ATOM 895 O O . GLY A 1 116 ? -16.627 6.331 20.862 1.00 94.25 116 GLY A O 1
ATOM 896 N N . GLU A 1 117 ? -17.921 7.268 22.431 1.00 95.50 117 GLU A N 1
ATOM 897 C CA . GLU A 1 117 ? -17.959 8.599 21.791 1.00 95.50 117 GLU A CA 1
ATOM 898 C C . GLU A 1 117 ? -16.560 9.178 21.519 1.00 95.50 117 GLU A C 1
ATOM 900 O O . GLU A 1 117 ? -16.294 9.676 20.426 1.00 95.50 117 GLU A O 1
ATOM 905 N N . GLU A 1 118 ? -15.643 9.058 22.483 1.00 94.69 118 GLU A N 1
ATOM 906 C CA . GLU A 1 118 ? -14.261 9.534 22.347 1.00 94.69 118 GLU A CA 1
ATOM 907 C C . GLU A 1 118 ? -13.496 8.771 21.254 1.00 94.69 118 GLU A C 1
ATOM 909 O O . GLU A 1 118 ? -12.828 9.374 20.415 1.00 94.69 118 GLU A O 1
ATOM 914 N N . GLN A 1 119 ? -13.650 7.445 21.211 1.00 95.88 119 GLN A N 1
ATOM 915 C CA . GLN A 1 119 ? -13.028 6.589 20.199 1.00 95.88 119 GLN A CA 1
ATOM 916 C C . GLN A 1 119 ? -13.570 6.892 18.800 1.00 95.88 119 GLN A C 1
ATOM 918 O O . GLN A 1 119 ? -12.800 6.971 17.844 1.00 95.88 119 GLN A O 1
ATOM 923 N N . LEU A 1 120 ? -14.881 7.109 18.674 1.00 96.12 120 LEU A N 1
ATOM 924 C CA . LEU A 1 120 ? -15.504 7.494 17.412 1.00 96.12 120 LEU A CA 1
ATOM 925 C C . LEU A 1 120 ? -15.006 8.866 16.936 1.00 96.12 120 LEU A C 1
ATOM 927 O O . LEU A 1 120 ? -14.692 9.037 15.757 1.00 96.12 120 LEU A O 1
ATOM 931 N N . HIS A 1 121 ? -14.898 9.841 17.842 1.00 95.94 121 HIS A N 1
ATOM 932 C CA . HIS A 1 121 ? -14.332 11.149 17.519 1.00 95.94 121 HIS A CA 1
ATOM 933 C C . HIS A 1 121 ? -12.880 11.032 17.035 1.00 95.94 121 HIS A C 1
ATOM 935 O O . HIS A 1 121 ? -12.525 11.617 16.010 1.00 95.94 121 HIS A O 1
ATOM 941 N N . LEU A 1 122 ? -12.069 10.223 17.721 1.00 96.44 122 LEU A N 1
ATOM 942 C CA . LEU A 1 122 ? -10.678 9.970 17.358 1.00 96.44 122 LEU A CA 1
ATOM 943 C C . LEU A 1 122 ? -10.555 9.324 15.972 1.00 96.44 122 LEU A C 1
ATOM 945 O O . LEU A 1 122 ? -9.768 9.797 15.157 1.00 96.44 122 LEU A O 1
ATOM 949 N N . VAL A 1 123 ? -11.370 8.310 15.657 1.00 97.31 123 VAL A N 1
ATOM 950 C CA . VAL A 1 123 ? -11.393 7.699 14.315 1.00 97.31 123 VAL A CA 1
ATOM 951 C C . VAL A 1 123 ? -11.730 8.731 13.239 1.00 97.31 123 VAL A C 1
ATOM 953 O O . VAL A 1 123 ? -11.033 8.806 12.228 1.00 97.31 123 VAL A O 1
ATOM 956 N N . ASN A 1 124 ? -12.758 9.555 13.455 1.00 96.50 124 ASN A N 1
ATOM 957 C CA . ASN A 1 124 ? -13.157 10.579 12.488 1.00 96.50 124 ASN A CA 1
ATOM 958 C C . ASN A 1 124 ? -12.059 11.626 12.265 1.00 96.50 124 ASN A C 1
ATOM 960 O O . ASN A 1 124 ? -11.789 11.999 11.124 1.00 96.50 124 ASN A O 1
ATOM 964 N N . MET A 1 125 ? -11.396 12.064 13.338 1.00 96.12 125 MET A N 1
ATOM 965 C CA . MET A 1 125 ? -10.278 13.004 13.262 1.00 96.12 125 MET A CA 1
ATOM 966 C C . MET A 1 125 ? -9.084 12.409 12.499 1.00 96.12 125 MET A C 1
ATOM 968 O O . MET A 1 125 ? -8.557 13.056 11.596 1.00 96.12 125 MET A O 1
ATOM 972 N N . LEU A 1 126 ? -8.713 11.154 12.779 1.00 96.75 126 LEU A N 1
ATOM 973 C CA . LEU A 1 126 ? -7.634 10.465 12.062 1.00 96.75 126 LEU A CA 1
ATOM 974 C C . LEU A 1 126 ? -7.958 10.274 10.576 1.00 96.75 126 LEU A C 1
ATOM 976 O O . LEU A 1 126 ? -7.102 10.505 9.727 1.00 96.75 126 LEU A O 1
ATOM 980 N N . LYS A 1 127 ? -9.199 9.895 10.243 1.00 96.06 127 LYS A N 1
ATOM 981 C CA . LYS A 1 127 ? -9.649 9.769 8.847 1.00 96.06 127 LYS A CA 1
ATOM 982 C C . LYS A 1 127 ? -9.593 11.108 8.116 1.00 96.06 127 LYS A C 1
ATOM 984 O O . LYS A 1 127 ? -9.156 11.140 6.971 1.00 96.06 127 LYS A O 1
ATOM 989 N N . ALA A 1 128 ? -9.984 12.200 8.774 1.00 94.69 128 ALA A N 1
ATOM 990 C CA . ALA A 1 128 ? -9.911 13.536 8.189 1.00 94.69 128 ALA A CA 1
ATOM 991 C C . ALA A 1 128 ? -8.468 13.925 7.822 1.00 94.69 128 ALA A C 1
ATOM 993 O O . ALA A 1 128 ? -8.251 14.491 6.752 1.00 94.69 128 ALA A O 1
ATOM 994 N N . GLY A 1 129 ? -7.483 13.543 8.646 1.00 94.31 129 GLY A N 1
ATOM 995 C CA . GLY A 1 129 ? -6.054 13.740 8.364 1.00 94.31 129 GLY A CA 1
ATOM 996 C C . GLY A 1 129 ? -5.503 12.926 7.184 1.00 94.31 129 GLY A C 1
ATOM 997 O O . GLY A 1 129 ? -4.395 13.187 6.731 1.00 94.31 129 GLY A O 1
ATOM 998 N N . PHE A 1 130 ? -6.271 11.965 6.667 1.00 96.75 130 PHE A N 1
ATOM 999 C CA . PHE A 1 130 ? -5.917 11.104 5.535 1.00 96.75 130 PHE A CA 1
ATOM 1000 C C . PHE A 1 130 ? -6.808 11.333 4.305 1.00 96.75 130 PHE A C 1
ATOM 1002 O O . PHE A 1 130 ? -6.872 10.484 3.414 1.00 96.75 130 PHE A O 1
ATOM 1009 N N . THR A 1 131 ? -7.508 12.467 4.256 1.00 94.25 131 THR A N 1
ATOM 1010 C CA . THR A 1 131 ? -8.369 12.829 3.125 1.00 94.25 131 THR A CA 1
ATOM 1011 C C . THR A 1 131 ? -7.525 13.101 1.884 1.00 94.25 131 THR A C 1
ATOM 1013 O O . THR A 1 131 ? -6.526 13.815 1.950 1.00 94.25 131 THR A O 1
ATOM 1016 N N . GLU A 1 132 ? -7.935 12.529 0.753 1.00 93.81 132 GLU A N 1
ATOM 1017 C CA . GLU A 1 132 ? -7.298 12.791 -0.536 1.00 93.81 132 GLU A CA 1
ATOM 1018 C C . GLU A 1 132 ? -7.510 14.254 -0.962 1.00 93.81 132 GLU A C 1
ATOM 1020 O O . GLU A 1 132 ? -8.635 14.748 -0.855 1.00 93.81 132 GLU A O 1
ATOM 1025 N N . PRO A 1 133 ? -6.456 14.956 -1.422 1.00 94.44 133 PRO A N 1
ATOM 1026 C CA . PRO A 1 133 ? -6.590 16.296 -1.988 1.00 94.44 133 PRO A CA 1
ATOM 1027 C C . PRO A 1 133 ? -7.488 16.311 -3.232 1.00 94.44 133 PRO A C 1
ATOM 1029 O O . PRO A 1 133 ? -7.559 15.319 -3.953 1.00 94.44 133 PRO A O 1
ATOM 1032 N N . ASP A 1 134 ? -8.098 17.458 -3.542 1.00 93.31 134 ASP A N 1
ATOM 1033 C CA . ASP A 1 134 ? -8.987 17.607 -4.710 1.00 93.31 134 ASP A CA 1
ATOM 1034 C C . ASP A 1 134 ? -8.291 17.266 -6.044 1.00 93.31 134 ASP A C 1
ATOM 1036 O O . ASP A 1 134 ? -8.898 16.664 -6.929 1.00 93.31 134 ASP A O 1
ATOM 1040 N N . ASP A 1 135 ? -7.001 17.597 -6.166 1.00 91.81 135 ASP A N 1
ATOM 1041 C CA . ASP A 1 135 ? -6.172 17.299 -7.344 1.00 91.81 135 ASP A CA 1
ATOM 1042 C C . ASP A 1 135 ? -5.536 15.892 -7.302 1.00 91.81 135 ASP A C 1
ATOM 1044 O O . ASP A 1 135 ? -4.704 15.546 -8.144 1.00 91.81 135 ASP A O 1
ATOM 1048 N N . GLY A 1 136 ? -5.924 15.069 -6.325 1.00 94.81 136 GLY A N 1
ATOM 1049 C CA . GLY A 1 136 ? -5.411 13.723 -6.110 1.00 94.81 136 GLY A CA 1
ATOM 1050 C C . GLY A 1 136 ? -4.050 13.673 -5.415 1.00 94.81 136 GLY A C 1
ATOM 1051 O O . GLY A 1 136 ? -3.434 14.680 -5.051 1.00 94.81 136 GLY A O 1
ATOM 1052 N N . TRP A 1 137 ? -3.568 12.450 -5.204 1.00 97.62 137 TRP A N 1
ATOM 1053 C CA . TRP A 1 137 ? -2.264 12.225 -4.591 1.00 97.62 137 TRP A CA 1
ATOM 1054 C C . TRP A 1 137 ? -1.101 12.554 -5.533 1.00 97.62 137 TRP A C 1
ATOM 1056 O O . TRP A 1 137 ? -1.025 12.098 -6.670 1.00 97.62 137 TRP A O 1
ATOM 1066 N N . THR A 1 138 ? -0.116 13.261 -4.995 1.00 97.94 138 THR A N 1
ATOM 1067 C CA . THR A 1 138 ? 1.221 13.454 -5.565 1.00 97.94 138 THR A CA 1
ATOM 1068 C C . THR A 1 138 ? 2.272 12.997 -4.557 1.00 97.94 138 THR A C 1
ATOM 1070 O O . THR A 1 138 ? 1.965 12.819 -3.372 1.00 97.94 138 THR A O 1
ATOM 1073 N N . LEU A 1 139 ? 3.535 12.859 -4.980 1.00 98.06 139 LEU A N 1
ATOM 1074 C CA . LEU A 1 139 ? 4.621 12.631 -4.024 1.00 98.06 139 LEU A CA 1
ATOM 1075 C C . LEU A 1 139 ? 4.644 13.729 -2.949 1.00 98.06 139 LEU A C 1
ATOM 1077 O O . LEU A 1 139 ? 4.682 13.413 -1.768 1.00 98.06 139 LEU A O 1
ATOM 1081 N N . SER A 1 140 ? 4.517 15.003 -3.335 1.00 97.88 140 SER A N 1
ATOM 1082 C CA . SER A 1 140 ? 4.552 16.123 -2.386 1.00 97.88 140 SER A CA 1
ATOM 1083 C C . SER A 1 140 ? 3.456 16.034 -1.322 1.00 97.88 140 SER A C 1
ATOM 1085 O O . SER A 1 140 ? 3.731 16.238 -0.144 1.00 97.88 140 SER A O 1
ATOM 1087 N N . THR A 1 141 ? 2.215 15.733 -1.713 1.00 97.88 141 THR A N 1
ATOM 1088 C CA . THR A 1 141 ? 1.090 15.643 -0.766 1.00 97.88 141 THR A CA 1
ATOM 1089 C C . THR A 1 141 ? 1.201 14.415 0.134 1.00 97.88 141 THR A C 1
ATOM 1091 O O . THR A 1 141 ? 0.833 14.471 1.300 1.00 97.88 141 THR A O 1
ATOM 1094 N N . LEU A 1 142 ? 1.731 13.304 -0.386 1.00 98.44 142 LEU A N 1
ATOM 1095 C CA . LEU A 1 142 ? 1.956 12.094 0.405 1.00 98.44 142 LEU A CA 1
ATOM 1096 C C . LEU A 1 142 ? 3.116 12.271 1.389 1.00 98.44 142 LEU A C 1
ATOM 1098 O O . LEU A 1 142 ? 3.022 11.833 2.532 1.00 98.44 142 LEU A O 1
ATOM 1102 N N . THR A 1 143 ? 4.194 12.935 0.967 1.00 98.12 143 THR A N 1
ATOM 1103 C CA . THR A 1 143 ? 5.308 13.303 1.845 1.00 98.12 143 THR A CA 1
ATOM 1104 C C . THR A 1 143 ? 4.839 14.252 2.942 1.00 98.12 143 THR A C 1
ATOM 1106 O O . THR A 1 143 ? 5.241 14.060 4.085 1.00 98.12 143 THR A O 1
ATOM 1109 N N . ALA A 1 144 ? 3.939 15.197 2.638 1.00 97.44 144 ALA A N 1
ATOM 1110 C CA . ALA A 1 144 ? 3.358 16.090 3.640 1.00 97.44 144 ALA A CA 1
ATOM 1111 C C . ALA A 1 144 ? 2.682 15.320 4.790 1.00 97.44 144 ALA A C 1
ATOM 1113 O O . ALA A 1 144 ? 2.898 15.649 5.949 1.00 97.44 144 ALA A O 1
ATOM 1114 N N . LEU A 1 145 ? 1.963 14.221 4.509 1.00 97.12 145 LEU A N 1
ATOM 1115 C CA . LEU A 1 145 ? 1.384 13.374 5.567 1.00 97.12 145 LEU A CA 1
ATOM 1116 C C . LEU A 1 145 ? 2.440 12.822 6.536 1.00 97.12 145 LEU A C 1
ATOM 1118 O O . LEU A 1 145 ? 2.178 12.658 7.729 1.00 97.12 145 LEU A O 1
ATOM 1122 N N . GLU A 1 146 ? 3.625 12.489 6.026 1.00 94.19 146 GLU A N 1
ATOM 1123 C CA . GLU A 1 146 ? 4.726 11.983 6.841 1.00 94.19 146 GLU A CA 1
ATOM 1124 C C . GLU A 1 146 ? 5.434 13.110 7.594 1.00 94.19 146 GLU A C 1
ATOM 1126 O O . GLU A 1 146 ? 5.654 12.981 8.796 1.00 94.19 146 GLU A O 1
ATOM 1131 N N . THR A 1 147 ? 5.736 14.228 6.931 1.00 96.38 147 THR A N 1
ATOM 1132 C CA . THR A 1 147 ? 6.438 15.360 7.555 1.00 96.38 147 THR A CA 1
ATOM 1133 C C . THR A 1 147 ? 5.590 16.103 8.577 1.00 96.38 147 THR A C 1
ATOM 1135 O O . THR A 1 147 ? 6.127 16.587 9.571 1.00 96.38 147 THR A O 1
ATOM 1138 N N . ASP A 1 148 ? 4.277 16.156 8.367 1.00 96.00 148 ASP A N 1
ATOM 1139 C CA . ASP A 1 148 ? 3.328 16.821 9.263 1.00 96.00 148 ASP A CA 1
ATOM 1140 C C . ASP A 1 148 ? 2.892 15.896 10.415 1.00 96.00 148 ASP A C 1
ATOM 1142 O O . ASP A 1 148 ? 2.093 16.280 11.270 1.00 96.00 148 ASP A O 1
ATOM 1146 N N . GLY A 1 149 ? 3.423 14.667 10.464 1.00 95.25 149 GLY A N 1
ATOM 1147 C CA . GLY A 1 149 ? 3.215 13.733 11.566 1.00 95.25 149 GLY A CA 1
ATOM 1148 C C . GLY A 1 149 ? 1.842 13.058 11.575 1.00 95.25 149 GLY A C 1
ATOM 1149 O O . GLY A 1 149 ? 1.450 12.508 12.604 1.00 95.25 149 GLY A O 1
ATOM 1150 N N . ALA A 1 150 ? 1.104 13.040 10.457 1.00 96.19 150 ALA A N 1
ATOM 1151 C CA . ALA A 1 150 ? -0.217 12.403 10.391 1.00 96.19 150 ALA A CA 1
ATOM 1152 C C . ALA A 1 150 ? -0.143 10.908 10.745 1.00 96.19 150 ALA A C 1
ATOM 1154 O O . ALA A 1 150 ? -0.970 10.382 11.495 1.00 96.19 150 ALA A O 1
ATOM 1155 N N . PHE A 1 151 ? 0.898 10.219 10.270 1.00 96.88 151 PHE A N 1
ATOM 1156 C CA . PHE A 1 151 ? 1.117 8.822 10.633 1.00 96.88 151 PHE A CA 1
ATOM 1157 C C . PHE A 1 151 ? 1.563 8.628 12.089 1.00 96.88 151 PHE A C 1
ATOM 1159 O O . PHE A 1 151 ? 1.223 7.612 12.695 1.00 96.88 151 PHE A O 1
ATOM 1166 N N . ASP A 1 152 ? 2.296 9.579 12.664 1.00 95.88 152 ASP A N 1
ATOM 1167 C CA . ASP A 1 152 ? 2.737 9.509 14.062 1.00 95.88 152 ASP A CA 1
ATOM 1168 C C . ASP A 1 152 ? 1.562 9.735 15.015 1.00 95.88 152 ASP A C 1
ATOM 1170 O O . ASP A 1 152 ? 1.411 9.012 16.004 1.00 95.88 152 ASP A O 1
ATOM 1174 N N . LEU A 1 153 ? 0.672 10.670 14.672 1.00 94.38 153 LEU A N 1
ATOM 1175 C CA . LEU A 1 153 ? -0.602 10.871 15.353 1.00 94.38 153 LEU A CA 1
ATOM 1176 C C . LEU A 1 153 ? -1.460 9.603 15.293 1.00 94.38 153 LEU A C 1
ATOM 1178 O O . LEU A 1 153 ? -1.950 9.148 16.327 1.00 94.38 153 LEU A O 1
ATOM 1182 N N . TYR A 1 154 ? -1.578 8.988 14.110 1.00 95.75 154 TYR A N 1
ATOM 1183 C CA . TYR A 1 154 ? -2.249 7.699 13.942 1.00 95.75 154 TYR A CA 1
ATOM 1184 C C . TYR A 1 154 ? -1.663 6.624 14.867 1.00 95.75 154 TYR A C 1
ATOM 1186 O O . TYR A 1 154 ? -2.409 5.985 15.606 1.00 95.75 154 TYR A O 1
ATOM 1194 N N . HIS A 1 155 ? -0.338 6.449 14.898 1.00 94.56 155 HIS A N 1
ATOM 1195 C CA . HIS A 1 155 ? 0.294 5.447 15.760 1.00 94.56 155 HIS A CA 1
ATOM 1196 C C . HIS A 1 155 ? 0.111 5.737 17.254 1.00 94.56 155 HIS A C 1
ATOM 1198 O O . HIS A 1 155 ? -0.152 4.814 18.023 1.00 94.56 155 HIS A O 1
ATOM 1204 N N . THR A 1 156 ? 0.199 7.004 17.658 1.00 95.56 156 THR A N 1
ATOM 1205 C CA . THR A 1 156 ? 0.021 7.438 19.054 1.00 95.56 156 THR A CA 1
ATOM 1206 C C . THR A 1 156 ? -1.419 7.248 19.533 1.00 95.56 156 THR A C 1
ATOM 1208 O O . THR A 1 156 ? -1.653 7.036 20.721 1.00 95.56 156 THR A O 1
ATOM 1211 N N . ALA A 1 157 ? -2.386 7.282 18.615 1.00 94.06 157 ALA A N 1
ATOM 1212 C CA . ALA A 1 157 ? -3.800 7.087 18.904 1.00 94.06 157 ALA A CA 1
ATOM 1213 C C . ALA A 1 157 ? -4.209 5.609 19.049 1.00 94.06 157 ALA A C 1
ATOM 1215 O O . ALA A 1 157 ? -5.177 5.317 19.751 1.00 94.06 157 ALA A O 1
ATOM 1216 N N . LEU A 1 158 ? -3.490 4.662 18.427 1.00 90.94 158 LEU A N 1
ATOM 1217 C CA . LEU A 1 158 ? -3.859 3.235 18.436 1.00 90.94 158 LEU A CA 1
ATOM 1218 C C . LEU A 1 158 ? -4.052 2.619 19.839 1.00 90.94 158 LEU A C 1
ATOM 1220 O O . LEU A 1 158 ? -4.997 1.843 19.998 1.00 90.94 158 LEU A O 1
ATOM 1224 N N . PRO A 1 159 ? -3.249 2.950 20.874 1.00 94.25 159 PRO A N 1
ATOM 1225 C CA . PRO A 1 159 ? -3.462 2.432 22.227 1.00 94.25 159 PRO A CA 1
ATOM 1226 C C . PRO A 1 159 ? -4.852 2.730 22.811 1.00 94.25 159 PRO A C 1
ATOM 1228 O O . PRO A 1 159 ? -5.351 1.935 23.605 1.00 94.25 159 PRO A O 1
ATOM 1231 N N . ALA A 1 160 ? -5.527 3.807 22.384 1.00 93.75 160 ALA A N 1
ATOM 1232 C CA . ALA A 1 160 ? -6.887 4.137 22.831 1.00 93.75 160 ALA A CA 1
ATOM 1233 C C . ALA A 1 160 ? -7.945 3.090 22.415 1.00 93.75 160 ALA A C 1
ATOM 1235 O O . ALA A 1 160 ? -9.057 3.068 22.947 1.00 93.75 160 ALA A O 1
ATOM 1236 N N . PHE A 1 161 ? -7.599 2.203 21.478 1.00 94.31 161 PHE A N 1
ATOM 1237 C CA . PHE A 1 161 ? -8.457 1.127 20.983 1.00 94.31 161 PHE A CA 1
ATOM 1238 C C . PHE A 1 161 ? -8.061 -0.249 21.531 1.00 94.31 161 PHE A C 1
ATOM 1240 O O . PHE A 1 161 ? -8.747 -1.227 21.248 1.00 94.31 161 PHE A O 1
ATOM 1247 N N . GLN A 1 162 ? -6.979 -0.355 22.312 1.00 90.38 162 GLN A N 1
ATOM 1248 C CA . GLN A 1 162 ? -6.421 -1.645 22.731 1.00 90.38 162 GLN A CA 1
ATOM 1249 C C . GLN A 1 162 ? -7.435 -2.507 23.497 1.00 90.38 162 GLN A C 1
ATOM 1251 O O . GLN A 1 162 ? -7.553 -3.699 23.223 1.00 90.38 162 GLN A O 1
ATOM 1256 N N . SER A 1 163 ? -8.235 -1.893 24.372 1.00 90.81 163 SER A N 1
ATOM 1257 C CA . SER A 1 163 ? -9.266 -2.592 25.148 1.00 90.81 163 SER A CA 1
ATOM 1258 C C . SER A 1 163 ? -10.342 -3.265 24.288 1.00 90.81 163 SER A C 1
ATOM 1260 O O . SER A 1 163 ? -10.939 -4.243 24.732 1.00 90.81 163 SER A O 1
ATOM 1262 N N . LEU A 1 164 ? -10.575 -2.797 23.055 1.00 89.75 164 LEU A N 1
ATOM 1263 C CA . LEU A 1 164 ? -11.514 -3.429 22.121 1.00 89.75 164 LEU A CA 1
ATOM 1264 C C . LEU A 1 164 ? -10.995 -4.783 21.629 1.00 89.75 164 LEU A C 1
ATOM 1266 O O . LEU A 1 164 ? -11.779 -5.694 21.389 1.00 89.75 164 LEU A O 1
ATOM 1270 N N . PHE A 1 165 ? -9.678 -4.935 21.495 1.00 87.44 165 PHE A N 1
ATOM 1271 C CA . PHE A 1 165 ? -9.074 -6.197 21.067 1.00 87.44 165 PHE A CA 1
ATOM 1272 C C . PHE A 1 165 ? -9.006 -7.226 22.198 1.00 87.44 165 PHE A C 1
ATOM 1274 O O . PHE A 1 165 ? -8.938 -8.423 21.922 1.00 87.44 165 PHE A O 1
ATOM 1281 N N . ASP A 1 166 ? -9.082 -6.774 23.450 1.00 88.94 166 ASP A N 1
ATOM 1282 C CA . ASP A 1 166 ? -9.175 -7.642 24.623 1.00 88.94 166 ASP A CA 1
ATOM 1283 C C . ASP A 1 166 ? -10.627 -8.067 24.930 1.00 88.94 166 ASP A C 1
ATOM 1285 O O . ASP A 1 166 ? -10.835 -9.017 25.686 1.00 88.94 166 ASP A O 1
ATOM 1289 N N . ASP A 1 167 ? -11.639 -7.410 24.341 1.00 89.94 167 ASP A N 1
ATOM 1290 C CA . ASP A 1 167 ? -13.058 -7.746 24.518 1.00 89.94 167 ASP A CA 1
ATOM 1291 C C . ASP A 1 167 ? -13.531 -8.806 23.495 1.00 89.94 167 ASP A C 1
ATOM 1293 O O . ASP A 1 167 ? -13.677 -8.518 22.299 1.00 89.94 167 ASP A O 1
ATOM 1297 N N . PRO A 1 168 ? -13.881 -10.033 23.937 1.00 89.75 168 PRO A N 1
ATOM 1298 C CA . PRO A 1 168 ? -14.390 -11.077 23.051 1.00 89.75 168 PRO A CA 1
ATOM 1299 C C . PRO A 1 168 ? -15.658 -10.682 22.287 1.00 89.75 168 PRO A C 1
ATOM 1301 O O . PRO A 1 168 ? -15.889 -11.199 21.192 1.00 89.75 168 PRO A O 1
ATOM 1304 N N . LYS A 1 169 ? -16.496 -9.792 22.839 1.00 87.62 169 LYS A N 1
ATOM 1305 C CA . LYS A 1 169 ? -17.714 -9.320 22.166 1.00 87.62 169 LYS A CA 1
ATOM 1306 C C . LYS A 1 169 ? -17.383 -8.372 21.023 1.00 87.62 169 LYS A C 1
ATOM 1308 O O . LYS A 1 169 ? -17.969 -8.512 19.952 1.00 87.62 169 LYS A O 1
ATOM 1313 N N . ALA A 1 170 ? -16.437 -7.458 21.224 1.00 85.94 170 ALA A N 1
ATOM 1314 C CA . ALA A 1 170 ? -15.956 -6.570 20.171 1.00 85.94 170 ALA A CA 1
ATOM 1315 C C . ALA A 1 170 ? -15.295 -7.368 19.033 1.00 85.94 170 ALA A C 1
ATOM 1317 O O . ALA A 1 170 ? -15.625 -7.162 17.866 1.00 85.94 170 ALA A O 1
ATOM 1318 N N . LEU A 1 171 ? -14.469 -8.369 19.362 1.00 87.25 171 LEU A N 1
ATOM 1319 C CA . LEU A 1 171 ? -13.896 -9.284 18.366 1.00 87.25 171 LEU A CA 1
ATOM 1320 C C . LEU A 1 171 ? -14.959 -10.106 17.621 1.00 87.25 171 LEU A C 1
ATOM 1322 O O . LEU A 1 171 ? -14.828 -10.346 16.420 1.00 87.25 171 LEU A O 1
ATOM 1326 N N . ALA A 1 172 ? -16.009 -10.560 18.311 1.00 87.69 172 ALA A N 1
ATOM 1327 C CA . ALA A 1 172 ? -17.118 -11.269 17.677 1.00 87.69 172 ALA A CA 1
ATOM 1328 C C . ALA A 1 172 ? -17.918 -10.356 16.733 1.00 87.69 172 ALA A C 1
ATOM 1330 O O . ALA A 1 172 ? -18.282 -10.794 15.643 1.00 87.69 172 ALA A O 1
ATOM 1331 N N . ALA A 1 173 ? -18.149 -9.098 17.122 1.00 83.06 173 ALA A N 1
ATOM 1332 C CA . ALA A 1 173 ? -18.808 -8.100 16.284 1.00 83.06 173 ALA A CA 1
ATOM 1333 C C . ALA A 1 173 ? -18.005 -7.822 15.006 1.00 83.06 173 ALA A C 1
ATOM 1335 O O . ALA A 1 173 ? -18.567 -7.876 13.914 1.00 83.06 173 ALA A O 1
ATOM 1336 N N . LEU A 1 174 ? -16.686 -7.640 15.133 1.00 85.38 174 LEU A N 1
ATOM 1337 C CA . LEU A 1 174 ? -15.791 -7.461 13.992 1.00 85.38 174 LEU A CA 1
ATOM 1338 C C . LEU A 1 174 ? -15.881 -8.645 13.019 1.00 85.38 174 LEU A C 1
ATOM 1340 O O . LEU A 1 174 ? -16.123 -8.444 11.836 1.00 85.38 174 LEU A O 1
ATOM 1344 N N . ARG A 1 175 ? -15.772 -9.884 13.519 1.00 87.00 175 ARG A N 1
ATOM 1345 C CA . ARG A 1 175 ? -15.856 -11.102 12.688 1.00 87.00 175 ARG A CA 1
ATOM 1346 C C . ARG A 1 175 ? -17.195 -11.274 11.972 1.00 87.00 175 ARG A C 1
ATOM 1348 O O . ARG A 1 175 ? -17.234 -11.916 10.934 1.00 87.00 175 ARG A O 1
ATOM 1355 N N . ALA A 1 176 ? -18.288 -10.772 12.541 1.00 84.50 176 ALA A N 1
ATOM 1356 C CA . ALA A 1 176 ? -19.605 -10.841 11.910 1.00 84.50 176 ALA A CA 1
ATOM 1357 C C . ALA A 1 176 ? -19.776 -9.810 10.779 1.00 84.50 176 ALA A C 1
ATOM 1359 O O . ALA A 1 176 ? -20.661 -9.973 9.941 1.00 84.50 176 ALA A O 1
ATOM 1360 N N . ALA A 1 177 ? -18.960 -8.752 10.771 1.00 76.94 177 ALA A N 1
ATOM 1361 C CA . ALA A 1 177 ? -19.044 -7.639 9.831 1.00 76.94 177 ALA A CA 1
ATOM 1362 C C . ALA A 1 177 ? -18.060 -7.738 8.646 1.00 76.94 177 ALA A C 1
ATOM 1364 O O . ALA A 1 177 ? -18.167 -6.943 7.710 1.00 76.94 177 ALA A O 1
ATOM 1365 N N . THR A 1 178 ? -17.112 -8.680 8.688 1.00 68.69 178 THR A N 1
ATOM 1366 C CA . THR A 1 178 ? -16.055 -8.908 7.681 1.00 68.69 178 THR A CA 1
ATOM 1367 C C . THR A 1 178 ? -16.270 -10.206 6.927 1.00 68.69 178 THR A C 1
ATOM 1369 O O . THR A 1 178 ? -16.130 -10.194 5.686 1.00 68.69 178 THR A O 1
#

Organism: NCBI:txid1715691

Radius of gyration: 18.27 Å; chains: 1; bounding box: 37×42×46 Å

Foldseek 3Di:
DDADLQLFQLQVQAADFDDDDQQAPHGDDGRHGHPQQDPVDSDGVCVVCCVVNRHNVVVVDDLLHLGNCLCCVAVVNDHCVVPVVCSVVSSLSSVLSSLLSVLVVVLVLLVLFPDDPVRVVLSVVLVVLSDADPSGDYSVVSVCCVVVCSSVSSVVCVVVCVVLVVDPVRVVSSVVVD

Secondary structure (DSSP, 8-state):
----GGGS--HHHHH--B-SSSS-SS-B-TTSPPTTB-SSSSSBTTGGGTTTTT-HHHHH---TTHHHIIIIIISTT--TTT-GGGHHHHHHHHHHHHHHHHHHHHHHHHHTS---HHHHHHHHHHHHTTPPPTT---HHHHHHHHHTTHH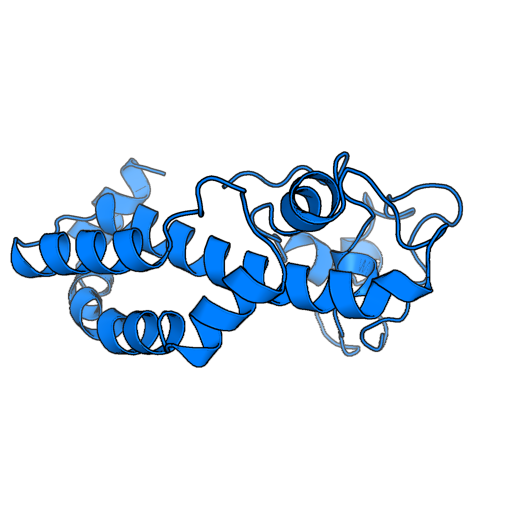HHHHHHGGGGHHHHH-HHHHHHHHHH-

pLDDT: mean 95.2, std 4.05, range [68.69, 98.75]

Sequence (178 aa):
MKTDCSACSSLCCVALHFDRGTDFALDKPAGIACPNLDPQKFSCAIHDDLVKAGFSGCIKFDCLGAGQHTVQGVFGGTDWRRHPELLPEMMEVFRLLRRLHQSLEILKYLELMPLGEEQLHLVNMLKAGFTEPDDGWTLSTLTALETDGAFDLYHTALPAFQSLFDDPKALAALRAAT